Protein AF-A0A250IGS5-F1 (afdb_monomer)

Structure (mmCIF, N/CA/C/O backbone):
data_AF-A0A250IGS5-F1
#
_entry.id   AF-A0A250IGS5-F1
#
loop_
_atom_site.group_PDB
_atom_site.id
_atom_site.type_symbol
_atom_site.label_atom_id
_atom_site.label_alt_id
_atom_site.label_comp_id
_atom_site.label_asym_id
_atom_site.label_entity_id
_atom_site.label_seq_id
_atom_site.pdbx_PDB_ins_code
_atom_site.Cartn_x
_atom_site.Cartn_y
_atom_site.Cartn_z
_atom_site.occupancy
_atom_site.B_iso_or_equiv
_atom_site.auth_seq_id
_atom_site.auth_comp_id
_atom_site.auth_asym_id
_atom_site.auth_atom_id
_atom_site.pdbx_PDB_model_num
ATOM 1 N N . MET A 1 1 ? -6.389 8.470 -34.345 1.00 67.44 1 MET A N 1
ATOM 2 C CA . MET A 1 1 ? -7.098 7.487 -33.488 1.00 67.44 1 MET A CA 1
ATOM 3 C C . MET A 1 1 ? -6.202 6.321 -33.069 1.00 67.44 1 MET A C 1
ATOM 5 O O . MET A 1 1 ? -6.089 6.094 -31.875 1.00 67.44 1 MET A O 1
ATOM 9 N N . VAL A 1 2 ? -5.497 5.648 -33.989 1.00 77.25 2 VAL A N 1
ATOM 10 C CA . VAL A 1 2 ? -4.604 4.500 -33.680 1.00 77.25 2 VAL A CA 1
ATOM 11 C C . VAL A 1 2 ? -3.532 4.804 -32.626 1.00 77.25 2 VAL A C 1
ATOM 13 O O . VAL A 1 2 ? -3.274 3.982 -31.756 1.00 77.25 2 VAL A O 1
ATOM 16 N N . TRP A 1 3 ? -2.949 6.002 -32.648 1.00 73.94 3 TRP A N 1
ATOM 17 C CA . TRP A 1 3 ? -1.860 6.370 -31.736 1.00 73.94 3 TRP A CA 1
ATOM 18 C C . TRP A 1 3 ? -2.256 6.363 -30.254 1.00 73.94 3 TRP A C 1
ATOM 20 O O . TRP A 1 3 ? -1.480 5.931 -29.411 1.00 73.94 3 TRP A O 1
ATOM 30 N N . TRP A 1 4 ? -3.493 6.756 -29.945 1.00 78.69 4 TRP A N 1
ATOM 31 C CA . TRP A 1 4 ? -4.024 6.709 -28.582 1.00 78.69 4 TRP A CA 1
ATOM 32 C C . TRP A 1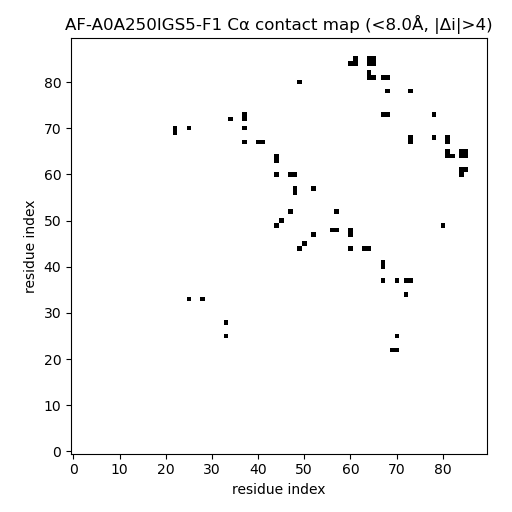 4 ? -4.269 5.277 -28.109 1.00 78.69 4 TRP A C 1
ATOM 34 O O . TRP A 1 4 ? -4.000 4.959 -26.956 1.00 78.69 4 TRP A O 1
ATOM 44 N N . VAL A 1 5 ? -4.719 4.397 -29.006 1.00 84.56 5 VAL A N 1
ATOM 45 C CA . VAL A 1 5 ? -4.898 2.970 -28.701 1.00 84.56 5 VAL A CA 1
ATOM 46 C C . VAL A 1 5 ? -3.547 2.321 -28.405 1.00 84.56 5 VAL A C 1
ATOM 48 O O . VAL A 1 5 ? -3.413 1.605 -27.418 1.00 84.56 5 VAL A O 1
ATOM 51 N N . VAL A 1 6 ? -2.524 2.631 -29.205 1.00 84.62 6 VAL A N 1
ATOM 52 C CA . VAL A 1 6 ? -1.153 2.147 -28.983 1.00 84.62 6 VAL A CA 1
ATOM 53 C C . VAL A 1 6 ? -0.579 2.695 -27.674 1.00 84.62 6 VAL A C 1
ATOM 55 O O . VAL A 1 6 ? -0.003 1.933 -26.903 1.00 84.62 6 VAL A O 1
ATOM 58 N N . ALA A 1 7 ? -0.788 3.978 -27.372 1.00 81.81 7 ALA A N 1
ATOM 59 C CA . ALA A 1 7 ? -0.340 4.579 -26.118 1.00 81.81 7 ALA A CA 1
ATOM 60 C C . ALA A 1 7 ? -1.008 3.936 -24.889 1.00 81.81 7 ALA A C 1
ATOM 62 O O . ALA A 1 7 ? -0.326 3.629 -23.916 1.00 81.81 7 ALA A O 1
ATOM 63 N N . LEU A 1 8 ? -2.318 3.670 -24.946 1.00 82.81 8 LEU A N 1
ATOM 64 C CA . LEU A 1 8 ? -3.049 2.996 -23.867 1.00 82.81 8 LEU A CA 1
ATOM 65 C C . LEU A 1 8 ? -2.603 1.541 -23.684 1.00 82.81 8 LEU A C 1
ATOM 67 O O . LEU A 1 8 ? -2.474 1.084 -22.550 1.00 82.81 8 LEU A O 1
ATOM 71 N N . LEU A 1 9 ? -2.325 0.826 -24.778 1.00 81.88 9 LEU A N 1
ATOM 72 C CA . LEU A 1 9 ? -1.800 -0.540 -24.726 1.00 81.88 9 LEU A CA 1
ATOM 73 C C . LEU A 1 9 ? -0.398 -0.585 -24.116 1.00 81.88 9 LEU A C 1
ATOM 75 O O . LEU A 1 9 ? -0.144 -1.419 -23.252 1.00 81.88 9 LEU A O 1
ATOM 79 N N . LEU A 1 10 ? 0.491 0.329 -24.514 1.00 81.00 10 LEU A N 1
ATOM 80 C CA . LEU A 1 10 ? 1.836 0.436 -23.945 1.00 81.00 10 LEU A CA 1
ATOM 81 C C . LEU A 1 10 ? 1.787 0.800 -22.459 1.00 81.00 10 LEU A C 1
ATOM 83 O O . LEU A 1 10 ? 2.488 0.183 -21.661 1.00 81.00 10 LEU A O 1
ATOM 87 N N . LEU A 1 11 ? 0.918 1.738 -22.073 1.00 76.50 11 LEU A N 1
ATOM 88 C CA . LEU A 1 11 ? 0.709 2.100 -20.672 1.00 76.50 11 LEU A CA 1
ATOM 89 C C . LEU A 1 11 ? 0.193 0.902 -19.860 1.00 76.50 11 LEU A C 1
ATOM 91 O O . LEU A 1 11 ? 0.712 0.616 -18.785 1.00 76.50 11 LEU A O 1
ATOM 95 N N . GLY A 1 12 ? -0.783 0.161 -20.394 1.00 75.19 12 GLY A N 1
ATOM 96 C CA . GLY A 1 12 ? -1.297 -1.061 -19.776 1.00 75.19 12 GLY A CA 1
ATOM 97 C C . GLY A 1 12 ? -0.225 -2.140 -19.625 1.00 75.19 12 GLY A C 1
ATOM 98 O O . GLY A 1 12 ? -0.162 -2.789 -18.584 1.00 75.19 12 GLY A O 1
ATOM 99 N N . LEU A 1 13 ? 0.660 -2.288 -20.616 1.00 75.00 13 LEU A N 1
ATOM 100 C CA . LEU A 1 13 ? 1.779 -3.228 -20.566 1.00 75.00 13 LEU A CA 1
ATOM 101 C C . LEU A 1 13 ? 2.794 -2.826 -19.487 1.00 75.00 13 LEU A C 1
ATOM 103 O O . LEU A 1 13 ? 3.178 -3.658 -18.674 1.00 75.00 13 LEU A O 1
ATOM 107 N N . ILE A 1 14 ? 3.183 -1.551 -19.432 1.00 71.12 14 ILE A N 1
ATOM 108 C CA . ILE A 1 14 ? 4.116 -1.029 -18.422 1.00 71.12 14 ILE A CA 1
ATOM 109 C C . ILE A 1 14 ? 3.552 -1.233 -17.013 1.00 71.12 14 ILE A C 1
ATOM 111 O O . ILE A 1 14 ? 4.259 -1.718 -16.132 1.00 71.12 14 ILE A O 1
ATOM 115 N N . LEU A 1 15 ? 2.268 -0.931 -16.806 1.00 67.06 15 LEU A N 1
ATOM 116 C CA . LEU A 1 15 ? 1.606 -1.157 -15.523 1.00 67.06 15 LEU A CA 1
ATOM 117 C C . LEU A 1 15 ? 1.527 -2.651 -15.189 1.00 67.06 15 LEU A C 1
ATOM 119 O O . LEU A 1 15 ? 1.819 -3.030 -14.062 1.00 67.06 15 LEU A O 1
ATOM 123 N N . TYR A 1 16 ? 1.192 -3.511 -16.153 1.00 63.16 16 TYR A N 1
ATOM 124 C CA . TYR A 1 16 ? 1.105 -4.959 -15.944 1.00 63.16 16 TYR A CA 1
ATOM 125 C C . TYR A 1 16 ? 2.457 -5.583 -15.568 1.00 63.16 16 TYR A C 1
ATOM 127 O O . TYR A 1 16 ? 2.525 -6.404 -14.655 1.00 63.16 16 TYR A O 1
ATOM 135 N N . TRP A 1 17 ? 3.538 -5.170 -16.232 1.00 57.94 17 TRP A N 1
ATOM 136 C CA . TRP A 1 17 ? 4.891 -5.636 -15.921 1.00 57.94 17 TRP A CA 1
ATOM 137 C C . TRP A 1 17 ? 5.424 -5.043 -14.606 1.00 57.94 17 TRP A C 1
ATOM 139 O O . TRP A 1 17 ? 6.076 -5.755 -13.843 1.00 57.94 17 TRP A O 1
ATOM 149 N N . GLY A 1 18 ? 5.089 -3.789 -14.285 1.00 58.41 18 GLY A N 1
ATOM 150 C CA . GLY A 1 18 ? 5.488 -3.130 -13.034 1.00 58.41 18 GLY A CA 1
ATOM 151 C C . GLY A 1 18 ? 4.903 -3.770 -11.769 1.00 58.41 18 GLY A C 1
ATOM 152 O O . GLY A 1 18 ? 5.591 -3.855 -10.755 1.00 58.41 18 GLY A O 1
ATOM 153 N N . GLN A 1 19 ? 3.687 -4.328 -11.841 1.00 56.53 19 GLN A N 1
ATOM 154 C CA . GLN A 1 19 ? 3.036 -5.011 -10.705 1.00 56.53 19 GLN A CA 1
ATOM 155 C C . GLN A 1 19 ? 3.839 -6.225 -10.189 1.00 56.53 19 GLN A C 1
ATOM 157 O O . GLN A 1 19 ? 3.717 -6.619 -9.027 1.00 56.53 19 GLN A O 1
ATOM 162 N N . GLY A 1 20 ? 4.661 -6.844 -11.045 1.00 54.25 20 GLY A N 1
ATOM 163 C CA . GLY A 1 20 ? 5.526 -7.962 -10.667 1.00 54.25 20 GLY A CA 1
ATOM 164 C C . GLY A 1 20 ? 6.775 -7.531 -9.897 1.00 54.25 20 GLY A C 1
ATOM 165 O O . GLY A 1 20 ? 7.189 -8.233 -8.976 1.00 54.25 20 GLY A O 1
ATOM 166 N N . GLU A 1 21 ? 7.353 -6.381 -10.240 1.00 56.06 21 GLU A N 1
ATOM 167 C CA . GLU A 1 21 ? 8.569 -5.846 -9.616 1.00 56.06 21 GLU A CA 1
ATOM 168 C C . GLU A 1 21 ? 8.300 -5.376 -8.182 1.00 56.06 21 GLU A C 1
ATOM 170 O O . GLU A 1 21 ? 9.088 -5.671 -7.292 1.00 56.06 21 GLU A O 1
ATOM 175 N N . GLU A 1 22 ? 7.149 -4.750 -7.915 1.00 56.69 22 GLU A N 1
ATOM 176 C CA . GLU A 1 22 ? 6.751 -4.333 -6.559 1.00 56.69 22 GLU A CA 1
ATOM 177 C C . GLU A 1 22 ? 6.590 -5.543 -5.632 1.00 56.69 22 GLU A C 1
ATOM 179 O O . GLU A 1 22 ? 7.112 -5.580 -4.518 1.00 56.69 22 GLU A O 1
ATOM 184 N N . ARG A 1 23 ? 5.923 -6.594 -6.122 1.00 58.41 23 ARG A N 1
ATOM 185 C CA . ARG A 1 23 ? 5.744 -7.839 -5.369 1.00 58.41 23 ARG A CA 1
ATOM 186 C C . ARG A 1 23 ? 7.067 -8.585 -5.177 1.00 58.41 23 ARG A C 1
ATOM 188 O O . ARG A 1 23 ? 7.267 -9.192 -4.128 1.00 58.41 23 ARG A O 1
ATOM 195 N N . ARG A 1 24 ? 7.980 -8.530 -6.154 1.00 60.09 24 ARG A N 1
ATOM 196 C CA . ARG A 1 24 ? 9.345 -9.075 -6.041 1.00 60.09 24 ARG A CA 1
ATOM 197 C C . ARG A 1 24 ? 10.210 -8.276 -5.070 1.00 60.09 24 ARG A C 1
ATOM 199 O O . ARG A 1 24 ? 10.920 -8.896 -4.292 1.00 60.09 24 ARG A O 1
ATOM 206 N N . ALA A 1 25 ? 10.117 -6.949 -5.061 1.00 62.38 25 ALA A N 1
ATOM 207 C CA . ALA A 1 25 ? 10.820 -6.085 -4.115 1.00 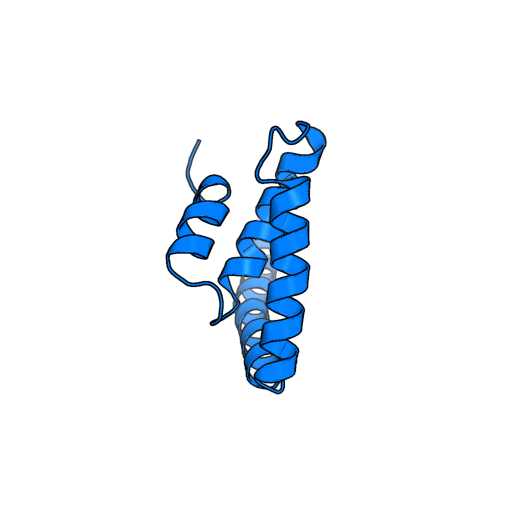62.38 25 ALA A CA 1
ATOM 208 C C . ALA A 1 25 ? 10.337 -6.329 -2.677 1.00 62.38 25 ALA A C 1
ATOM 210 O O . ALA A 1 25 ? 11.153 -6.494 -1.774 1.00 62.38 25 ALA A O 1
ATOM 211 N N . LEU A 1 26 ? 9.021 -6.471 -2.476 1.00 59.12 26 LEU A N 1
ATOM 212 C CA . LEU A 1 26 ? 8.454 -6.892 -1.192 1.00 59.12 26 LEU A CA 1
ATOM 213 C C . LEU A 1 26 ? 8.947 -8.292 -0.791 1.00 59.12 26 LEU A C 1
ATOM 215 O O . LEU A 1 26 ? 9.306 -8.518 0.361 1.00 59.12 26 LEU A O 1
ATOM 219 N N . MET A 1 27 ? 9.009 -9.243 -1.725 1.00 62.84 27 MET A N 1
ATOM 220 C CA . MET A 1 27 ? 9.532 -10.591 -1.455 1.00 62.84 27 MET A CA 1
ATOM 221 C C . MET A 1 27 ? 11.048 -10.615 -1.192 1.00 62.84 27 MET A C 1
ATOM 223 O O . MET A 1 27 ? 11.509 -11.498 -0.476 1.00 62.84 27 MET A O 1
ATOM 227 N N . ALA A 1 28 ? 11.808 -9.664 -1.743 1.00 67.62 28 ALA A N 1
ATOM 228 C CA . ALA A 1 28 ? 13.247 -9.513 -1.523 1.00 67.62 28 ALA A CA 1
ATOM 229 C C . ALA A 1 28 ? 13.587 -8.844 -0.177 1.00 67.62 28 ALA A C 1
ATOM 231 O O . ALA A 1 28 ? 14.720 -8.954 0.288 1.00 67.62 28 ALA A O 1
ATOM 232 N N . MET A 1 29 ? 12.620 -8.172 0.455 1.00 62.94 29 MET A N 1
ATOM 233 C CA . MET A 1 29 ? 12.754 -7.602 1.798 1.00 62.94 29 MET A CA 1
ATOM 234 C C . MET A 1 29 ? 12.821 -8.691 2.876 1.00 62.94 29 MET A C 1
ATOM 236 O O . MET A 1 29 ? 12.175 -9.741 2.767 1.00 62.94 29 MET A O 1
ATOM 240 N N . ASN A 1 30 ? 13.547 -8.408 3.963 1.00 74.56 30 ASN A N 1
ATOM 241 C CA . ASN A 1 30 ? 13.560 -9.271 5.138 1.00 74.56 30 ASN A CA 1
ATOM 242 C C . ASN A 1 30 ? 12.117 -9.440 5.663 1.00 74.56 30 ASN A C 1
ATOM 244 O O . ASN A 1 30 ? 11.404 -8.440 5.796 1.00 74.56 30 ASN A O 1
ATOM 248 N N . PRO A 1 31 ? 11.652 -10.662 5.990 1.00 78.00 31 PRO A N 1
ATOM 249 C CA . PRO A 1 31 ? 10.270 -10.881 6.420 1.00 78.00 31 PRO A CA 1
ATOM 250 C C . PRO A 1 31 ? 9.842 -10.024 7.617 1.00 78.00 31 PRO A C 1
ATOM 252 O O . PRO A 1 31 ? 8.690 -9.604 7.678 1.00 78.00 31 PRO A O 1
ATOM 255 N N . ALA A 1 32 ? 10.766 -9.732 8.538 1.00 77.31 32 ALA A N 1
ATOM 256 C CA . ALA A 1 32 ? 10.502 -8.864 9.683 1.00 77.31 32 ALA A CA 1
ATOM 257 C C . ALA A 1 32 ? 10.250 -7.402 9.266 1.00 77.31 32 ALA A C 1
ATOM 259 O O . ALA A 1 32 ? 9.290 -6.795 9.730 1.00 77.31 32 ALA A O 1
ATOM 260 N N . GLU A 1 33 ? 11.053 -6.866 8.343 1.00 77.06 33 GLU A N 1
ATOM 261 C CA . GLU A 1 33 ? 10.910 -5.489 7.843 1.00 77.06 33 GLU A CA 1
ATOM 262 C C . GLU A 1 33 ? 9.629 -5.322 7.020 1.00 77.06 33 GLU A C 1
ATOM 264 O O . GLU A 1 33 ? 8.909 -4.334 7.164 1.00 77.06 33 GLU A O 1
ATOM 269 N N . ARG A 1 34 ? 9.290 -6.319 6.192 1.00 83.00 34 ARG A N 1
ATOM 270 C CA . ARG A 1 34 ? 8.032 -6.312 5.433 1.00 83.00 34 ARG A CA 1
ATOM 271 C C . ARG A 1 34 ? 6.815 -6.342 6.357 1.00 83.00 34 ARG A C 1
ATOM 273 O O . ARG A 1 34 ? 5.851 -5.619 6.109 1.00 83.00 34 ARG A O 1
ATOM 280 N N . ALA A 1 35 ? 6.861 -7.152 7.415 1.00 83.12 35 ALA A N 1
ATOM 281 C CA . ALA A 1 35 ? 5.790 -7.220 8.402 1.00 83.12 35 ALA A CA 1
ATOM 282 C C . ALA A 1 35 ? 5.637 -5.900 9.174 1.00 83.12 35 ALA A C 1
ATOM 284 O O . ALA A 1 35 ? 4.512 -5.459 9.397 1.00 83.12 35 ALA A O 1
ATOM 285 N N . GLU A 1 36 ? 6.739 -5.242 9.536 1.00 86.19 36 GLU A N 1
ATOM 286 C CA . GLU A 1 36 ? 6.707 -3.924 10.180 1.00 86.19 36 GLU A CA 1
ATOM 287 C C . GLU A 1 36 ? 6.082 -2.861 9.265 1.00 86.19 36 GLU A C 1
ATOM 289 O O . GLU A 1 36 ? 5.195 -2.113 9.688 1.00 86.19 36 GLU A O 1
ATOM 294 N N . LEU A 1 37 ? 6.479 -2.841 7.988 1.00 85.44 37 LEU A N 1
ATOM 295 C CA . LEU A 1 37 ? 5.911 -1.937 6.991 1.00 85.44 37 LEU A CA 1
ATOM 296 C C . LEU A 1 37 ? 4.406 -2.177 6.815 1.00 85.44 37 LEU A C 1
ATOM 298 O O . LEU A 1 37 ? 3.621 -1.231 6.872 1.00 85.44 37 LEU A O 1
ATOM 302 N N . PHE A 1 38 ? 3.996 -3.443 6.693 1.00 87.56 38 PHE A N 1
ATOM 303 C CA . PHE A 1 38 ? 2.586 -3.814 6.627 1.00 87.56 38 PHE A CA 1
ATOM 304 C C . PHE A 1 38 ? 1.807 -3.310 7.845 1.00 87.56 38 PHE A C 1
ATOM 306 O O . PHE A 1 38 ? 0.757 -2.695 7.677 1.00 87.56 38 PHE A O 1
ATOM 313 N N . GLN A 1 39 ? 2.313 -3.530 9.063 1.00 89.12 39 GLN A N 1
ATOM 314 C CA . GLN A 1 39 ? 1.640 -3.092 10.290 1.00 89.12 39 GLN A CA 1
ATOM 315 C C . GLN A 1 39 ? 1.457 -1.573 10.322 1.00 89.12 39 GLN A C 1
ATOM 317 O O . GLN A 1 39 ? 0.373 -1.078 10.638 1.00 89.12 39 GLN A O 1
ATOM 322 N N . ARG A 1 40 ? 2.491 -0.821 9.936 1.00 87.19 40 ARG A N 1
ATOM 323 C CA . ARG A 1 40 ? 2.441 0.642 9.882 1.00 87.19 40 ARG A CA 1
ATOM 324 C C . ARG A 1 40 ? 1.433 1.150 8.847 1.00 87.19 40 ARG A C 1
ATOM 326 O O . ARG A 1 40 ? 0.640 2.053 9.139 1.00 87.19 40 ARG A O 1
ATOM 333 N N . ASP A 1 41 ? 1.450 0.579 7.648 1.00 88.06 41 ASP A N 1
ATOM 334 C CA . ASP A 1 41 ? 0.554 0.984 6.566 1.00 88.06 41 ASP A CA 1
ATOM 335 C C . ASP A 1 41 ? -0.892 0.576 6.844 1.00 88.06 41 ASP A C 1
ATOM 337 O O . ASP A 1 41 ? -1.821 1.344 6.575 1.00 88.06 41 ASP A O 1
ATOM 341 N N . PHE A 1 42 ? -1.089 -0.595 7.449 1.00 90.06 42 PHE A N 1
ATOM 342 C CA . PHE A 1 42 ? -2.393 -1.072 7.875 1.00 90.06 42 PHE A CA 1
ATOM 343 C C . PHE A 1 42 ? -2.975 -0.184 8.976 1.00 90.06 42 PHE A C 1
ATOM 345 O O . PHE A 1 42 ? -4.096 0.289 8.819 1.00 90.06 42 PHE A O 1
ATOM 352 N N . ALA A 1 43 ? -2.210 0.151 10.020 1.00 90.06 43 ALA A N 1
ATOM 353 C CA . ALA A 1 43 ? -2.662 1.058 11.079 1.00 90.06 43 ALA A CA 1
ATOM 354 C C . ALA A 1 43 ? -3.049 2.446 10.536 1.00 90.06 43 ALA A C 1
ATOM 356 O O . ALA A 1 43 ? -4.044 3.041 10.954 1.00 90.06 43 ALA A O 1
ATOM 357 N N . THR A 1 44 ? -2.299 2.949 9.551 1.00 86.75 44 THR A N 1
ATOM 358 C CA . THR A 1 44 ? -2.628 4.207 8.865 1.00 86.75 44 THR A CA 1
ATOM 359 C C . THR A 1 44 ? -3.912 4.083 8.040 1.00 86.75 44 THR A C 1
ATOM 361 O O . THR A 1 44 ? -4.737 4.993 8.013 1.00 86.75 44 THR A O 1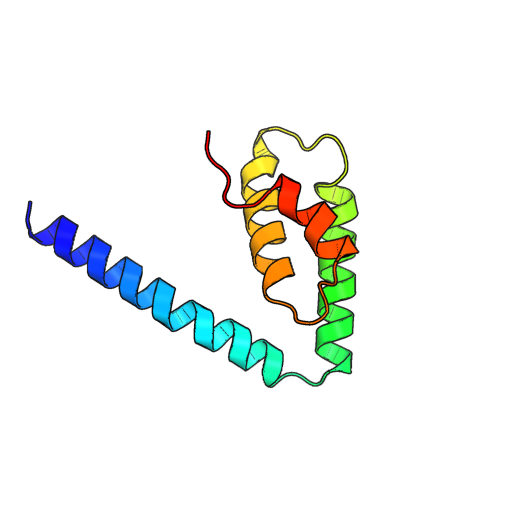
ATOM 364 N N . PHE A 1 45 ? -4.113 2.951 7.365 1.00 89.50 45 PHE A N 1
ATOM 365 C CA . PHE A 1 45 ? -5.357 2.671 6.654 1.00 89.50 45 PHE A CA 1
ATOM 366 C C . PHE A 1 45 ? -6.549 2.555 7.612 1.00 89.50 45 PHE A C 1
ATOM 368 O O . PHE A 1 45 ? -7.620 3.070 7.302 1.00 89.50 45 PHE A O 1
ATOM 375 N N . GLU A 1 46 ? -6.390 1.931 8.778 1.00 89.44 46 GLU A N 1
ATOM 376 C CA . GLU A 1 46 ? -7.468 1.838 9.764 1.00 89.44 46 GLU A CA 1
ATOM 377 C C . GLU A 1 46 ? -7.894 3.219 10.264 1.00 89.44 46 GLU A C 1
ATOM 379 O O . GLU A 1 46 ? -9.087 3.526 10.258 1.00 89.44 46 GLU A O 1
ATOM 384 N N . SER A 1 47 ? -6.932 4.075 10.617 1.00 88.12 47 SER A N 1
ATOM 385 C CA . SER A 1 47 ? -7.225 5.413 11.138 1.00 88.12 47 SER A CA 1
ATOM 386 C C . SER A 1 47 ? -7.864 6.337 10.098 1.00 88.12 47 SER A C 1
ATOM 388 O O . SER A 1 47 ? -8.746 7.121 10.442 1.00 88.12 47 SER A O 1
ATOM 390 N N . MET A 1 48 ? -7.464 6.228 8.827 1.00 84.94 48 MET A N 1
ATOM 391 C CA . MET A 1 48 ? -7.953 7.109 7.760 1.00 84.94 48 MET A CA 1
ATOM 392 C C . MET A 1 48 ? -9.189 6.573 7.026 1.00 84.94 48 MET A C 1
ATOM 394 O O . MET A 1 48 ? -10.016 7.357 6.567 1.00 84.94 48 MET A O 1
ATOM 398 N N . CYS A 1 49 ? -9.321 5.251 6.880 1.00 88.00 49 CYS A N 1
ATOM 399 C CA . CYS A 1 49 ? -10.253 4.641 5.929 1.00 88.00 49 CYS A CA 1
ATOM 400 C C . CYS A 1 49 ? -11.289 3.697 6.552 1.00 88.00 49 CYS A C 1
ATOM 402 O O . CYS A 1 49 ? -12.262 3.373 5.873 1.00 88.00 49 CYS A O 1
ATOM 404 N N . LEU A 1 50 ? -11.150 3.223 7.796 1.00 83.06 50 LEU A N 1
ATOM 405 C CA . LEU A 1 50 ? -12.186 2.356 8.392 1.00 83.06 50 LEU A CA 1
ATOM 406 C C . LEU A 1 50 ? -13.359 3.120 9.021 1.00 83.06 50 LEU A C 1
ATOM 408 O O . LEU A 1 50 ? -14.405 2.515 9.258 1.00 83.06 50 LEU A O 1
ATOM 412 N N . GLY A 1 51 ? -13.220 4.432 9.230 1.00 81.19 51 GLY A N 1
ATOM 413 C CA . GLY A 1 51 ? -14.302 5.315 9.673 1.00 81.19 51 GLY A CA 1
ATOM 414 C C . GLY A 1 51 ? -15.210 5.796 8.533 1.00 81.19 51 GLY A C 1
ATOM 415 O O . GLY A 1 51 ? -15.498 5.068 7.581 1.00 81.19 51 GLY A O 1
ATOM 416 N N . THR A 1 52 ? -15.657 7.048 8.633 1.00 76.50 52 THR A N 1
ATOM 417 C CA . THR A 1 52 ? -16.351 7.768 7.556 1.00 76.50 52 THR A CA 1
ATOM 418 C C . THR A 1 52 ? -15.327 8.656 6.849 1.00 76.50 52 THR A C 1
ATOM 420 O O . THR A 1 52 ? -15.128 9.790 7.283 1.00 76.50 52 THR A O 1
ATOM 423 N N . PRO A 1 53 ? -14.617 8.161 5.817 1.00 74.88 53 PRO A N 1
ATOM 424 C CA . PRO A 1 53 ? -13.666 8.995 5.098 1.00 74.88 53 PRO A CA 1
ATOM 425 C C . PRO A 1 53 ? -14.411 10.144 4.418 1.00 74.88 53 PRO A C 1
ATOM 427 O O . PRO A 1 53 ? -15.496 9.946 3.862 1.00 74.88 53 PRO A O 1
ATOM 430 N N . GLU A 1 54 ? -13.823 11.339 4.427 1.00 78.50 54 GLU A N 1
ATOM 431 C CA . GLU A 1 54 ? -14.338 12.424 3.597 1.00 78.50 54 GLU A CA 1
ATOM 432 C C . GLU A 1 54 ? -14.294 11.999 2.124 1.00 78.50 54 GLU A C 1
ATOM 434 O O . GLU A 1 54 ? -13.429 11.226 1.697 1.00 78.50 54 GLU A O 1
ATOM 439 N N . SER A 1 55 ? -15.218 12.512 1.313 1.00 74.62 55 SER A N 1
ATOM 440 C CA . SER A 1 55 ? -15.345 12.122 -0.097 1.00 74.62 55 SER A CA 1
ATOM 441 C C . SER A 1 55 ? -14.050 12.314 -0.899 1.00 74.62 55 SER A C 1
ATOM 443 O O . SER A 1 55 ? -13.792 11.543 -1.824 1.00 74.62 55 SER A O 1
ATOM 445 N N . GLY A 1 56 ? -13.212 13.287 -0.519 1.00 79.38 56 GLY A N 1
ATOM 446 C CA . GLY A 1 56 ? -11.896 13.526 -1.123 1.00 79.38 56 GLY A CA 1
ATOM 447 C C . GLY A 1 56 ? -10.872 12.413 -0.869 1.00 79.38 56 GLY A C 1
ATOM 448 O O . GLY A 1 56 ? -10.038 12.149 -1.728 1.00 79.38 56 GLY A O 1
ATOM 449 N N . LEU A 1 57 ? -10.979 11.692 0.251 1.00 82.38 57 LEU A N 1
ATOM 450 C CA . LEU A 1 57 ? -10.047 10.629 0.652 1.00 82.38 57 LEU A CA 1
ATOM 451 C C . LEU A 1 57 ? -10.401 9.253 0.069 1.00 82.38 57 LEU A C 1
ATOM 453 O O . LEU A 1 57 ? -9.617 8.309 0.166 1.00 82.38 57 LEU A O 1
ATOM 457 N N . LEU A 1 58 ? -11.560 9.103 -0.583 1.00 84.81 58 LEU A N 1
ATOM 458 C CA . LEU A 1 58 ? -12.000 7.816 -1.136 1.00 84.81 58 LEU A CA 1
ATOM 459 C C . LEU A 1 58 ? -11.064 7.265 -2.220 1.00 84.81 58 LEU A C 1
ATOM 461 O O . LEU A 1 58 ? -10.979 6.046 -2.395 1.00 84.81 58 LEU A O 1
ATOM 465 N N . ALA A 1 59 ? -10.404 8.136 -2.985 1.00 82.94 59 ALA A N 1
ATOM 466 C CA . ALA A 1 59 ? -9.422 7.725 -3.986 1.00 82.94 59 ALA A CA 1
ATOM 467 C C . ALA A 1 59 ? -8.146 7.185 -3.317 1.00 82.94 59 ALA A C 1
ATOM 469 O O . ALA A 1 59 ? -7.673 6.105 -3.685 1.00 82.94 59 ALA A O 1
ATOM 470 N N . ASP A 1 60 ? -7.666 7.869 -2.278 1.00 85.25 60 ASP A N 1
ATOM 471 C CA . ASP A 1 60 ? -6.496 7.462 -1.498 1.00 85.25 60 ASP A CA 1
ATOM 472 C C . ASP A 1 60 ? -6.750 6.166 -0.729 1.00 85.25 60 ASP A C 1
ATOM 474 O O . ASP A 1 60 ? -5.925 5.251 -0.758 1.00 85.25 60 ASP A O 1
ATOM 478 N N . CYS A 1 61 ? -7.929 6.018 -0.122 1.00 89.31 61 CYS A N 1
ATOM 479 C CA . CYS A 1 61 ? -8.332 4.777 0.535 1.00 89.31 61 CYS A CA 1
ATOM 480 C C . CYS A 1 61 ? -8.380 3.596 -0.443 1.00 89.31 61 CYS A C 1
ATOM 482 O O . CYS A 1 61 ? -7.932 2.500 -0.107 1.00 89.31 61 CYS A O 1
ATOM 484 N N . ARG A 1 62 ? -8.832 3.813 -1.687 1.00 87.69 62 ARG A N 1
ATOM 485 C CA . ARG A 1 62 ? -8.772 2.798 -2.755 1.00 87.69 62 ARG A CA 1
ATOM 486 C C . ARG A 1 62 ? -7.346 2.466 -3.184 1.00 87.69 62 ARG A C 1
ATOM 488 O O . ARG A 1 62 ? -7.052 1.304 -3.464 1.00 87.69 62 ARG A O 1
ATOM 495 N N . ALA A 1 63 ? -6.455 3.450 -3.2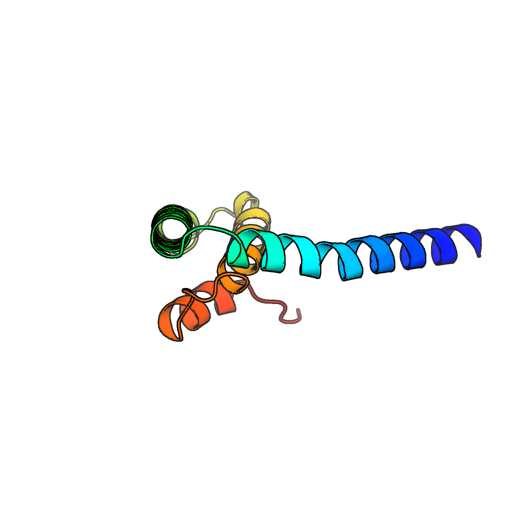69 1.00 85.81 63 ALA A N 1
ATOM 496 C CA . ALA A 1 63 ? -5.046 3.211 -3.578 1.00 85.81 63 ALA A CA 1
ATOM 497 C C . ALA A 1 63 ? -4.359 2.393 -2.470 1.00 85.81 63 ALA A C 1
ATOM 499 O O . ALA A 1 63 ? -3.801 1.332 -2.751 1.00 85.81 63 ALA A O 1
ATOM 500 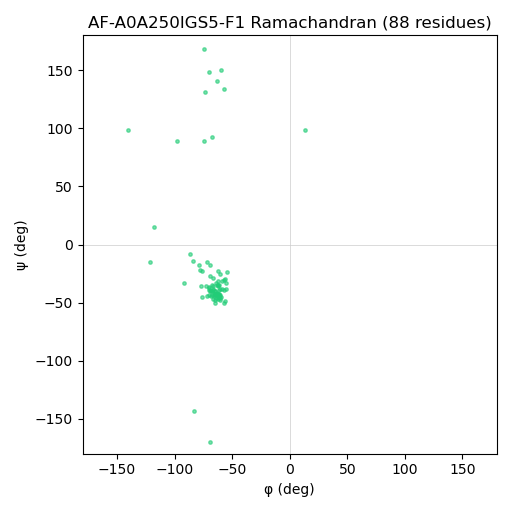N N . ARG A 1 64 ? -4.509 2.808 -1.208 1.00 87.81 64 ARG A N 1
ATOM 501 C CA . ARG A 1 64 ? -3.955 2.121 -0.028 1.00 87.81 64 ARG A CA 1
ATOM 502 C C . ARG A 1 64 ? -4.500 0.702 0.133 1.00 87.81 64 ARG A C 1
ATOM 504 O O . ARG A 1 64 ? -3.733 -0.230 0.341 1.00 87.81 64 ARG A O 1
ATOM 511 N N . ALA A 1 65 ? -5.805 0.505 -0.051 1.00 89.50 65 ALA A N 1
ATOM 512 C CA . ALA A 1 65 ? -6.422 -0.820 -0.021 1.00 89.50 65 ALA A CA 1
ATOM 513 C C . ALA A 1 65 ? -5.879 -1.764 -1.106 1.00 89.50 65 ALA A C 1
ATOM 515 O O . ALA A 1 65 ? -5.772 -2.968 -0.878 1.00 89.50 65 ALA A O 1
ATOM 516 N N . ARG A 1 66 ? -5.548 -1.241 -2.297 1.00 86.62 66 ARG A N 1
ATOM 517 C CA . ARG A 1 66 ? -4.898 -2.030 -3.354 1.00 86.62 66 ARG A CA 1
ATOM 518 C C . ARG A 1 66 ? -3.472 -2.403 -2.970 1.00 86.62 66 ARG A C 1
ATOM 520 O O . ARG A 1 66 ? -3.125 -3.569 -3.114 1.00 86.62 66 ARG A O 1
ATOM 527 N N . PHE A 1 67 ? -2.710 -1.456 -2.429 1.00 85.38 67 PHE A N 1
ATOM 528 C CA . PHE A 1 67 ? -1.344 -1.688 -1.964 1.00 85.38 67 PHE A CA 1
ATOM 529 C C . PHE A 1 67 ? -1.281 -2.748 -0.854 1.00 85.38 67 PHE A C 1
ATOM 531 O O . PHE A 1 67 ? -0.542 -3.719 -0.980 1.00 85.38 67 PHE A O 1
ATOM 538 N N . LEU A 1 68 ? -2.144 -2.655 0.164 1.00 87.56 68 LEU A N 1
ATOM 539 C CA . LEU A 1 68 ? -2.203 -3.625 1.266 1.00 87.56 68 LEU A CA 1
ATOM 540 C C . LEU A 1 68 ? -2.477 -5.064 0.799 1.00 87.56 68 LEU A C 1
ATOM 542 O O . LEU A 1 68 ? -1.969 -6.001 1.404 1.00 87.56 68 LEU A O 1
ATOM 546 N N . ARG A 1 69 ? -3.223 -5.273 -0.298 1.00 87.62 69 ARG A N 1
ATOM 547 C CA . ARG A 1 69 ? -3.449 -6.625 -0.855 1.00 87.62 69 ARG A CA 1
ATOM 548 C C . ARG A 1 69 ? -2.208 -7.257 -1.484 1.00 87.62 69 ARG A C 1
ATOM 550 O O . ARG A 1 69 ? -2.221 -8.463 -1.720 1.00 87.62 69 ARG A O 1
ATOM 557 N N . LEU A 1 70 ? -1.183 -6.470 -1.806 1.00 84.19 70 LEU A N 1
ATOM 558 C CA . LEU A 1 70 ? 0.056 -6.984 -2.391 1.00 84.19 70 LEU A CA 1
ATOM 559 C C . LEU A 1 70 ? 0.935 -7.674 -1.341 1.00 84.19 70 LEU A C 1
ATOM 561 O O . LEU A 1 70 ? 1.739 -8.539 -1.699 1.00 84.19 70 LEU A O 1
ATOM 565 N N . PHE A 1 71 ? 0.749 -7.333 -0.062 1.00 83.12 71 PHE A N 1
ATOM 566 C CA . PHE A 1 71 ? 1.488 -7.916 1.049 1.00 83.12 71 PHE A CA 1
ATOM 567 C C . PHE A 1 71 ? 1.016 -9.345 1.335 1.00 83.12 71 PHE A C 1
ATOM 569 O O . PHE A 1 71 ? -0.190 -9.573 1.485 1.00 83.12 71 PHE A O 1
ATOM 576 N N . PRO A 1 72 ? 1.936 -10.319 1.464 1.00 82.56 72 PRO A N 1
ATOM 577 C CA . PRO A 1 72 ? 1.584 -11.661 1.921 1.00 82.56 72 PRO A CA 1
ATOM 578 C C . PRO A 1 72 ? 1.017 -11.672 3.352 1.00 82.56 72 PRO A C 1
ATOM 580 O O . PRO A 1 72 ? 0.266 -12.581 3.695 1.00 82.56 72 PRO A O 1
ATOM 583 N N . GLU A 1 73 ? 1.319 -10.653 4.158 1.00 85.69 73 GLU A N 1
ATOM 584 C CA . GLU A 1 73 ? 0.823 -10.463 5.525 1.00 85.69 73 GLU A CA 1
ATOM 585 C C . GLU A 1 73 ? -0.665 -10.067 5.585 1.00 85.69 73 GLU A C 1
ATOM 587 O O . GLU A 1 73 ? -1.291 -10.186 6.638 1.00 85.69 73 GLU A O 1
ATOM 592 N N . CYS A 1 74 ? -1.270 -9.640 4.468 1.00 87.56 74 CYS A N 1
ATOM 593 C CA . CYS A 1 74 ? -2.695 -9.320 4.418 1.00 87.56 74 CYS A CA 1
ATOM 594 C C . CYS A 1 74 ? -3.545 -10.600 4.412 1.00 87.56 74 CYS A C 1
ATOM 596 O O . CYS A 1 74 ? -3.901 -11.149 3.362 1.00 87.56 74 CYS A O 1
ATOM 598 N N . ASP A 1 75 ? -3.875 -11.069 5.612 1.00 87.25 75 ASP A N 1
ATOM 599 C CA . ASP A 1 75 ? -4.705 -12.240 5.885 1.00 87.25 75 ASP A CA 1
ATOM 600 C C . ASP A 1 75 ? -6.195 -12.051 5.512 1.00 87.25 75 ASP A C 1
ATOM 602 O O . ASP A 1 75 ? -6.600 -11.092 4.848 1.00 87.25 75 ASP A O 1
ATOM 606 N N . ALA A 1 76 ? -7.051 -12.997 5.912 1.00 86.00 76 ALA A N 1
ATOM 607 C CA . ALA A 1 76 ? -8.487 -12.921 5.645 1.00 86.00 76 ALA A CA 1
ATOM 608 C C . ALA A 1 76 ? -9.168 -11.704 6.307 1.00 86.00 76 ALA A C 1
ATOM 610 O O . ALA A 1 76 ? -10.074 -11.123 5.706 1.00 86.00 76 ALA A O 1
ATOM 611 N N . ALA A 1 77 ? -8.723 -11.291 7.497 1.00 87.00 77 ALA A N 1
ATOM 612 C CA . ALA A 1 77 ? -9.277 -10.144 8.210 1.00 87.00 77 ALA A CA 1
ATOM 613 C C . ALA A 1 77 ? -8.884 -8.826 7.523 1.00 87.00 77 ALA A C 1
ATOM 615 O O . ALA A 1 77 ? -9.745 -7.975 7.278 1.00 87.00 77 ALA A O 1
ATOM 616 N N . CYS A 1 78 ? -7.615 -8.690 7.125 1.00 89.00 78 CYS A N 1
ATOM 617 C CA . CYS A 1 78 ? -7.142 -7.581 6.300 1.00 89.00 78 CYS A CA 1
ATOM 618 C C . CYS A 1 78 ? -7.924 -7.513 4.983 1.00 89.00 78 CYS A C 1
ATOM 620 O O . CYS A 1 78 ? -8.499 -6.470 4.661 1.00 89.00 78 CYS A O 1
ATOM 622 N N . ARG A 1 79 ? -8.038 -8.637 4.258 1.00 86.94 79 ARG A N 1
ATOM 623 C CA . ARG A 1 79 ? -8.787 -8.720 2.993 1.00 86.94 79 ARG A CA 1
ATOM 624 C C . ARG A 1 79 ? -10.246 -8.301 3.145 1.00 86.94 79 ARG A C 1
ATOM 626 O O . ARG A 1 79 ? -10.748 -7.599 2.269 1.00 86.94 79 ARG A O 1
ATOM 633 N N . GLY A 1 80 ? -10.898 -8.671 4.247 1.00 88.44 80 GLY A N 1
ATOM 634 C CA . GLY A 1 80 ? -12.264 -8.249 4.568 1.00 88.44 80 GLY A CA 1
ATOM 635 C C . GLY A 1 80 ? -12.406 -6.738 4.778 1.00 88.44 80 GLY A C 1
AT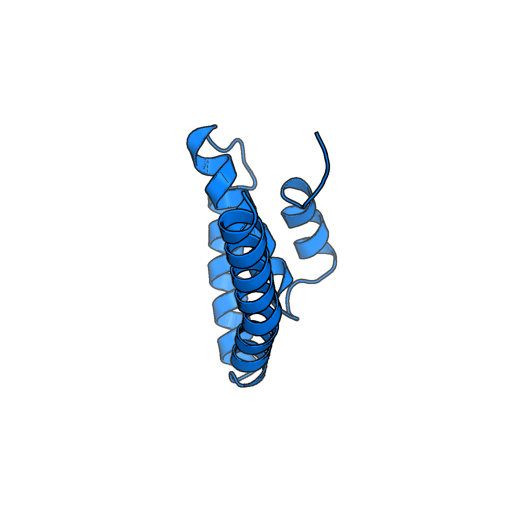OM 636 O O . GLY A 1 80 ? -13.4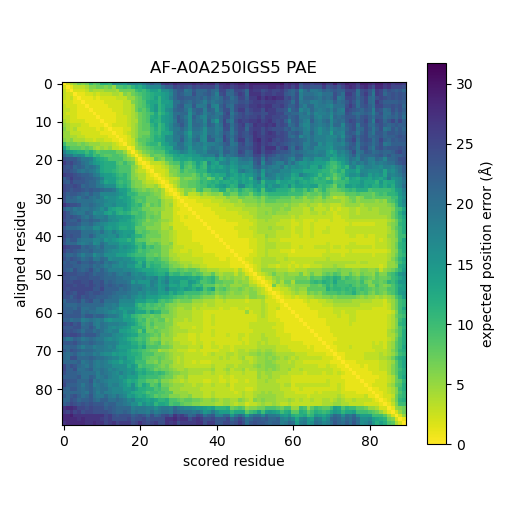04 -6.154 4.373 1.00 88.44 80 GLY A O 1
ATOM 637 N N . LYS A 1 81 ? -11.392 -6.083 5.347 1.00 88.19 81 LYS A N 1
ATOM 638 C CA . LYS A 1 81 ? -11.375 -4.627 5.563 1.00 88.19 81 LYS A CA 1
ATOM 639 C C . LYS A 1 81 ? -11.101 -3.853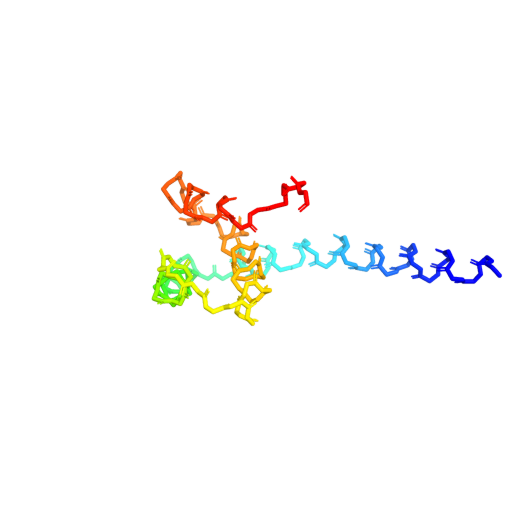 4.274 1.00 88.19 81 LYS A C 1
ATOM 641 O O . LYS A 1 81 ? -11.795 -2.888 3.959 1.00 88.19 81 LYS A O 1
ATOM 646 N N . VAL A 1 82 ? -10.119 -4.294 3.488 1.00 89.00 82 VAL A N 1
ATOM 647 C CA . VAL A 1 82 ? -9.748 -3.614 2.238 1.00 89.00 82 VAL A CA 1
ATOM 648 C C . VAL A 1 82 ? -10.719 -3.912 1.091 1.00 89.00 82 VAL A C 1
ATOM 650 O O . VAL A 1 82 ? -10.785 -3.132 0.143 1.00 89.00 82 VAL A O 1
ATOM 653 N N . SER A 1 83 ? -11.488 -5.013 1.130 1.00 86.12 83 SER A N 1
ATOM 654 C CA . SER A 1 83 ? -12.498 -5.369 0.109 1.00 86.12 83 SER A CA 1
ATOM 655 C C . SER A 1 83 ? -13.558 -4.286 -0.090 1.00 86.12 83 SER A C 1
ATOM 657 O O . SER A 1 83 ? -13.973 -4.076 -1.228 1.00 86.12 83 SER A O 1
ATOM 659 N N . ARG A 1 84 ? -13.885 -3.518 0.961 1.00 82.25 84 ARG A N 1
ATOM 660 C CA . ARG A 1 84 ? -14.751 -2.327 0.897 1.00 82.25 84 ARG A CA 1
ATOM 661 C C . ARG A 1 84 ? -14.282 -1.291 -0.135 1.00 82.25 84 ARG A C 1
ATOM 663 O O . ARG A 1 84 ? -15.085 -0.517 -0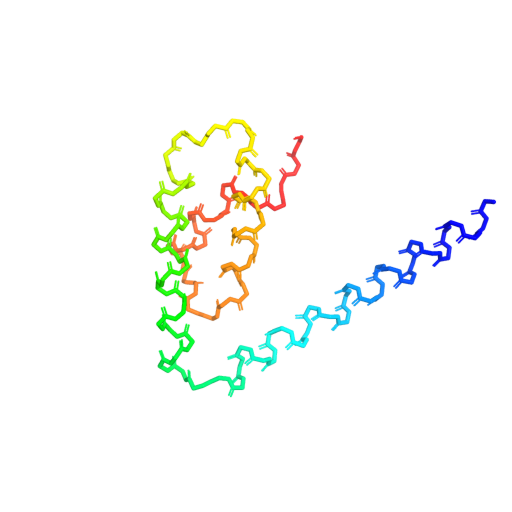.640 1.00 82.25 84 ARG A O 1
ATOM 670 N N . TYR A 1 85 ? -12.993 -1.310 -0.465 1.00 80.75 85 TYR A N 1
ATOM 671 C CA . TYR A 1 85 ? -12.332 -0.422 -1.419 1.00 80.75 85 TYR A CA 1
ATOM 672 C C . TYR A 1 85 ? -11.742 -1.181 -2.627 1.00 80.75 85 TYR A C 1
ATOM 674 O O . TYR A 1 85 ? -10.866 -0.675 -3.329 1.00 80.75 85 TYR A O 1
ATOM 682 N N . GLY A 1 86 ? -12.147 -2.439 -2.839 1.00 66.81 86 GLY A N 1
ATOM 683 C CA . GLY A 1 86 ? -11.706 -3.272 -3.959 1.00 66.81 86 GLY A CA 1
ATOM 684 C C . GLY A 1 86 ? -12.323 -2.897 -5.304 1.00 66.81 86 GLY A C 1
ATOM 685 O O . GLY A 1 86 ? -13.260 -2.103 -5.353 1.00 66.81 86 GLY A O 1
ATOM 686 N N . PRO A 1 87 ? -11.794 -3.452 -6.409 1.00 58.97 87 PRO A N 1
ATOM 687 C CA . PRO A 1 87 ? -12.375 -3.261 -7.730 1.00 58.97 87 PRO A CA 1
ATOM 688 C C . PRO A 1 87 ? -13.734 -3.971 -7.788 1.00 58.97 87 PRO A C 1
ATOM 690 O O . PRO A 1 87 ? -13.820 -5.161 -8.067 1.00 58.97 87 PRO A O 1
ATOM 693 N N . GLY A 1 88 ? -14.791 -3.231 -7.475 1.00 50.75 88 GLY A N 1
ATOM 694 C CA . GLY A 1 88 ? -16.180 -3.643 -7.599 1.00 50.75 88 GLY A CA 1
ATOM 695 C C . GLY A 1 88 ? -16.992 -2.464 -8.114 1.00 50.75 88 GLY A C 1
ATOM 696 O O . GLY A 1 88 ? -17.314 -1.556 -7.360 1.00 50.75 88 GLY A O 1
ATOM 697 N N . THR A 1 89 ? -17.235 -2.470 -9.424 1.00 46.91 89 THR A N 1
ATOM 698 C CA . THR A 1 89 ? -18.502 -2.085 -10.066 1.00 46.91 89 THR A CA 1
ATOM 699 C C . THR A 1 89 ? -19.520 -1.355 -9.175 1.00 46.91 89 THR A C 1
ATOM 701 O O . THR A 1 89 ? -20.297 -2.008 -8.478 1.00 46.91 89 THR A O 1
ATOM 704 N N . ARG A 1 90 ? -19.575 -0.025 -9.255 1.00 40.06 90 ARG A N 1
ATOM 705 C CA . ARG A 1 90 ? -20.668 0.744 -9.878 1.00 40.06 90 ARG A CA 1
ATOM 706 C C . ARG A 1 90 ? -20.321 2.230 -9.862 1.00 40.06 90 ARG A C 1
ATOM 708 O O . ARG A 1 90 ? -19.773 2.687 -8.838 1.00 40.06 90 ARG A O 1
#

Organism: NCBI:txid1294270

Solvent-accessible surface area (backbone atoms only — not comparable to full-atom values): 5248 Å² total; per-residue (Å²): 115,68,66,60,56,53,51,52,50,52,50,50,47,52,53,61,58,47,60,52,54,57,48,47,52,56,68,70,41,57,70,70,60,46,50,51,51,48,52,56,54,48,53,52,44,48,75,57,50,69,64,86,54,56,81,83,47,54,62,54,42,30,51,51,31,53,56,49,64,65,41,89,82,47,46,73,69,50,48,63,63,31,51,83,41,46,101,65,95,128

Radius of gyration: 15.67 Å; Cα contacts (8 Å, |Δi|>4): 40; chains: 1; bounding box: 34×26×45 Å

Foldseek 3Di:
DVVVVVVVVVVVVCVVVVLVVLLVVLVVDDPVVSVVVLVVLLVVLCVQPVPPHDPVCLVVNLVSLVVSVSRPPCDPVNCVRSVVSDPDDD

pLDDT: mean 77.86, std 11.8, range [40.06, 90.06]

Secondary structure (DSSP, 8-state):
-HHHHHHHHHHHHHHHHHHHHHHHHHHHS-HHHHHHHHHHHHHHHHHHHSS---GGGHHHHHHHHHHHTTSTT--HHHHHHHGGGSS---

Mean predicted aligned error: 10.94 Å

Sequence (90 aa):
MVWWVVALLLLGLILYWGQGEERRALMAMNPAERAELFQRDFATFESMCLGTPESGLLADCRARARFLRLFPECDAACRGKVSRYGPGTR